Protein AF-A0AAN0NEF0-F1 (afdb_monomer_lite)

Foldseek 3Di:
DDKDKDQVCVVCFPCVCVVVVPDPPDTDRIDMDDDDDPDDDDDDDDDDPVPDDD

Sequence (54 aa):
MGAVYLGSIQNDSQTMIDLLKLPEYTFPLLGIAIGEPDQEPQLKPKLPRSLHAL

Structure (mmCIF, N/CA/C/O backbone):
data_AF-A0AAN0NEF0-F1
#
_entry.id   AF-A0AAN0NEF0-F1
#
loop_
_atom_site.group_PDB
_atom_site.id
_atom_site.type_symbol
_atom_site.label_atom_id
_atom_site.label_alt_id
_atom_site.label_comp_id
_atom_site.label_asym_id
_atom_site.label_entity_id
_atom_site.label_seq_id
_atom_site.pdbx_PDB_ins_code
_atom_site.Cartn_x
_atom_site.Cartn_y
_atom_site.Cartn_z
_atom_site.occupancy
_atom_site.B_iso_or_equiv
_atom_site.auth_seq_id
_atom_site.auth_comp_id
_atom_site.auth_asym_id
_atom_site.auth_atom_id
_atom_site.pdbx_PDB_model_num
ATOM 1 N N . MET A 1 1 ? 12.586 -11.983 -8.951 1.00 89.44 1 MET A N 1
ATOM 2 C CA . MET A 1 1 ? 11.562 -11.414 -8.036 1.00 89.44 1 MET A CA 1
ATOM 3 C C . MET A 1 1 ? 11.341 -9.915 -8.254 1.00 89.44 1 MET A C 1
ATOM 5 O O . MET A 1 1 ? 12.291 -9.141 -8.212 1.00 89.44 1 MET A O 1
ATOM 9 N N . GLY A 1 2 ? 10.095 -9.511 -8.501 1.00 95.19 2 GLY A N 1
ATOM 10 C CA . GLY A 1 2 ? 9.652 -8.126 -8.681 1.00 95.19 2 GLY A CA 1
ATOM 11 C C . GLY A 1 2 ? 8.638 -7.716 -7.615 1.00 95.19 2 GLY A C 1
ATOM 12 O O . GLY A 1 2 ? 8.071 -8.572 -6.933 1.00 95.19 2 GLY A O 1
ATOM 13 N N . ALA A 1 3 ? 8.421 -6.407 -7.468 1.00 96.12 3 ALA A N 1
ATOM 14 C CA . ALA A 1 3 ? 7.464 -5.861 -6.513 1.00 96.12 3 ALA A CA 1
ATOM 15 C C . ALA A 1 3 ? 6.751 -4.611 -7.043 1.00 96.12 3 ALA A C 1
ATOM 17 O O . ALA A 1 3 ? 7.342 -3.805 -7.766 1.00 96.12 3 ALA A O 1
ATOM 18 N N . VAL A 1 4 ? 5.491 -4.432 -6.642 1.00 96.00 4 VAL A N 1
ATOM 19 C CA . VAL A 1 4 ? 4.683 -3.245 -6.955 1.00 96.00 4 VAL A CA 1
ATOM 20 C C . VAL A 1 4 ? 3.966 -2.762 -5.700 1.00 96.00 4 VAL A C 1
ATOM 22 O O . VAL A 1 4 ? 3.275 -3.529 -5.030 1.00 96.00 4 VAL A O 1
ATOM 25 N N . TYR A 1 5 ? 4.115 -1.471 -5.406 1.00 97.06 5 TYR A N 1
ATOM 26 C CA . TYR A 1 5 ? 3.374 -0.793 -4.349 1.00 97.06 5 TYR A CA 1
ATOM 27 C C . TYR A 1 5 ? 1.939 -0.504 -4.789 1.00 97.06 5 TYR A C 1
ATOM 29 O O . TYR A 1 5 ? 1.706 0.067 -5.855 1.00 97.06 5 TYR A O 1
ATOM 37 N N . LEU A 1 6 ? 0.984 -0.854 -3.935 1.00 97.38 6 LEU A N 1
ATOM 38 C CA . LEU A 1 6 ? -0.444 -0.677 -4.152 1.00 97.38 6 LEU A CA 1
ATOM 39 C C . LEU A 1 6 ? -0.967 0.350 -3.147 1.00 97.38 6 LEU A C 1
ATOM 41 O O . LEU A 1 6 ? -1.402 0.001 -2.052 1.00 97.3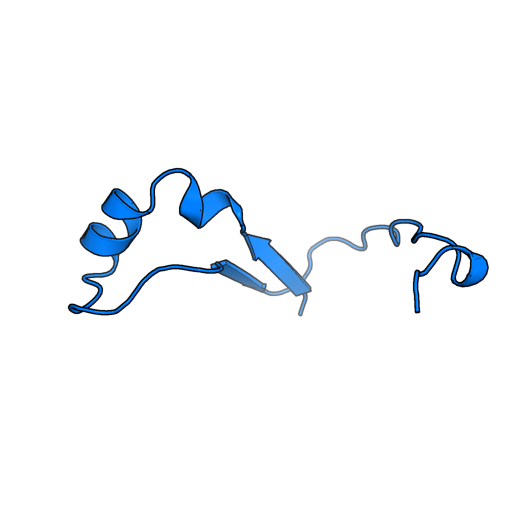8 6 LEU A O 1
ATOM 45 N N . GLY A 1 7 ? -0.911 1.632 -3.516 1.00 96.62 7 GLY A N 1
ATOM 46 C CA . GLY A 1 7 ? -1.554 2.702 -2.740 1.00 96.62 7 GLY A CA 1
ATOM 47 C C . GLY A 1 7 ? -3.084 2.676 -2.848 1.00 96.62 7 GLY A C 1
ATOM 48 O O . GLY A 1 7 ? -3.780 3.190 -1.981 1.00 96.62 7 GLY A O 1
ATOM 49 N N . SER A 1 8 ? -3.612 2.013 -3.881 1.00 96.56 8 SER A N 1
ATOM 50 C CA . SER A 1 8 ? -5.049 1.882 -4.142 1.00 96.56 8 SER A CA 1
ATOM 51 C C . SER A 1 8 ? -5.811 1.094 -3.078 1.00 96.56 8 SER A C 1
ATOM 53 O O . SER A 1 8 ? -7.035 1.166 -3.061 1.00 96.56 8 SER A O 1
ATOM 55 N N . ILE A 1 9 ? -5.130 0.378 -2.175 1.00 96.06 9 ILE A N 1
ATOM 56 C CA . ILE A 1 9 ? -5.801 -0.318 -1.066 1.00 96.06 9 ILE A CA 1
ATOM 57 C C . ILE A 1 9 ? -6.528 0.652 -0.124 1.00 96.06 9 ILE A C 1
ATOM 59 O O . ILE A 1 9 ? -7.450 0.250 0.571 1.00 96.06 9 ILE A O 1
ATOM 63 N N . GLN A 1 10 ? -6.134 1.930 -0.130 1.00 96.50 10 GLN A N 1
ATOM 64 C CA . GLN A 1 10 ? -6.773 2.977 0.664 1.00 96.50 10 GLN A CA 1
ATOM 65 C C . GLN A 1 10 ? -8.025 3.567 -0.002 1.00 96.50 10 GLN A C 1
ATOM 67 O O . GLN A 1 10 ? -8.725 4.356 0.624 1.00 96.50 10 GLN A O 1
ATOM 72 N N . ASN A 1 11 ? -8.330 3.206 -1.257 1.00 97.38 11 ASN A N 1
ATOM 73 C CA . ASN A 1 11 ? -9.545 3.682 -1.929 1.00 97.38 11 ASN A CA 1
ATOM 74 C C . ASN A 1 11 ? -10.816 3.220 -1.197 1.00 97.38 11 ASN A C 1
ATOM 76 O O . ASN A 1 11 ? -11.831 3.908 -1.252 1.00 97.38 11 ASN A O 1
ATOM 80 N N . ASP A 1 12 ? -10.744 2.069 -0.523 1.00 97.38 12 ASP A N 1
ATOM 81 C CA . ASP A 1 12 ? -11.775 1.572 0.385 1.00 97.38 12 ASP A CA 1
ATOM 82 C C . ASP A 1 12 ? -11.128 0.848 1.576 1.00 97.38 12 ASP A C 1
ATOM 84 O O . ASP A 1 12 ? -11.030 -0.382 1.640 1.00 97.38 12 ASP A O 1
ATOM 88 N N . SER A 1 13 ? -10.646 1.643 2.530 1.00 97.19 13 SER A N 1
ATOM 89 C CA . SER A 1 13 ? -9.979 1.117 3.721 1.00 97.19 13 SER A CA 1
ATOM 90 C C . SER A 1 13 ? -10.910 0.309 4.625 1.00 97.19 13 SER A C 1
ATOM 92 O O . SER A 1 13 ? -10.425 -0.598 5.298 1.00 97.19 13 SER A O 1
ATOM 94 N N . GLN A 1 14 ? -12.219 0.598 4.649 1.00 97.69 14 GLN A N 1
ATOM 95 C CA . GLN A 1 14 ? -13.161 -0.132 5.503 1.00 97.69 14 GLN A CA 1
ATOM 96 C C . GLN A 1 14 ? -13.334 -1.566 5.004 1.00 97.69 14 GLN A C 1
ATOM 98 O O . GLN A 1 14 ? -13.161 -2.503 5.781 1.00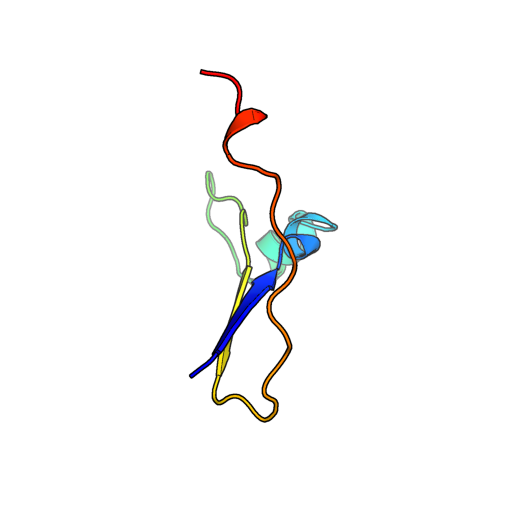 97.69 14 GLN A O 1
ATOM 103 N N . THR A 1 15 ? -13.544 -1.751 3.697 1.00 97.94 15 THR A N 1
ATOM 104 C CA . THR A 1 15 ? -13.606 -3.093 3.103 1.00 97.94 15 THR A CA 1
ATOM 105 C C . THR A 1 15 ? -12.314 -3.879 3.351 1.00 97.94 15 THR A C 1
ATOM 107 O O . THR A 1 15 ? -12.361 -5.082 3.605 1.00 97.94 15 THR A O 1
ATOM 110 N N . MET A 1 16 ? -11.147 -3.224 3.330 1.00 97.88 16 MET A N 1
ATOM 111 C CA . MET A 1 16 ? -9.870 -3.871 3.665 1.00 97.88 16 MET A CA 1
ATOM 112 C C . MET A 1 16 ? -9.753 -4.264 5.138 1.00 97.88 16 MET A C 1
ATOM 114 O O . MET A 1 16 ? -9.279 -5.365 5.428 1.00 97.88 16 MET A O 1
ATOM 118 N N . ILE A 1 17 ? -10.201 -3.405 6.056 1.00 98.38 17 ILE A N 1
ATOM 119 C CA . ILE A 1 17 ? -10.263 -3.702 7.493 1.00 98.38 17 ILE A CA 1
ATOM 120 C C . ILE A 1 17 ? -11.142 -4.929 7.744 1.00 98.38 17 ILE A C 1
ATOM 122 O O . ILE A 1 17 ? -10.703 -5.858 8.424 1.00 98.38 17 ILE A O 1
ATOM 126 N N . ASP A 1 18 ? -12.329 -4.970 7.139 1.00 98.19 18 ASP A N 1
ATOM 127 C CA . ASP A 1 18 ? -13.293 -6.056 7.320 1.00 98.19 18 ASP A CA 1
ATOM 128 C C . ASP A 1 18 ? -12.781 -7.373 6.717 1.00 98.19 18 ASP A C 1
ATOM 130 O O . ASP A 1 18 ? -12.814 -8.422 7.366 1.00 98.19 18 ASP A O 1
ATOM 134 N N . LEU A 1 19 ? -12.251 -7.321 5.488 1.00 97.88 19 LEU A N 1
ATOM 135 C CA . LEU A 1 19 ? -11.735 -8.488 4.769 1.00 97.88 19 LEU A CA 1
ATOM 136 C C . LEU A 1 19 ? -10.566 -9.148 5.509 1.00 97.88 19 LEU A C 1
ATOM 138 O O . LEU A 1 19 ? -10.511 -10.374 5.623 1.00 97.88 19 LEU A O 1
ATOM 142 N N . LEU A 1 20 ? -9.625 -8.336 5.993 1.00 97.56 20 LEU A N 1
ATOM 143 C CA . LEU A 1 20 ? -8.415 -8.809 6.667 1.00 97.56 20 LEU A CA 1
ATOM 144 C C . LEU A 1 20 ? -8.597 -8.962 8.181 1.00 97.56 20 LEU A C 1
ATOM 146 O O . LEU A 1 20 ? -7.687 -9.454 8.847 1.00 97.56 20 LEU A O 1
ATOM 150 N N . LYS A 1 21 ? -9.766 -8.580 8.716 1.00 98.31 21 LYS A N 1
ATOM 151 C CA . LYS A 1 21 ? -10.099 -8.602 10.149 1.00 98.31 21 LYS A CA 1
ATOM 152 C C . LYS A 1 21 ? -9.068 -7.841 10.977 1.00 98.31 21 LYS A C 1
ATOM 154 O O . LYS A 1 21 ? -8.527 -8.356 11.958 1.00 98.31 21 LYS A O 1
ATOM 159 N N . LEU A 1 22 ? -8.762 -6.627 10.531 1.00 98.31 22 LEU A N 1
ATOM 160 C CA . LEU A 1 22 ? -7.757 -5.788 11.163 1.00 98.31 22 LEU A CA 1
ATOM 161 C C . LEU A 1 22 ? -8.204 -5.405 12.592 1.00 98.31 22 LEU A C 1
ATOM 163 O O . LEU A 1 22 ? -9.342 -4.966 12.769 1.00 98.31 22 LEU A O 1
ATOM 167 N N . PRO A 1 23 ? -7.354 -5.591 13.622 1.00 98.38 23 PRO A N 1
ATOM 168 C CA . PRO A 1 23 ? -7.688 -5.224 14.998 1.00 98.38 23 PRO A CA 1
ATOM 169 C C . PRO A 1 23 ? -7.914 -3.721 15.195 1.00 98.38 23 PRO A C 1
ATOM 171 O O . PRO A 1 23 ? -7.513 -2.892 14.375 1.00 98.38 23 PRO A O 1
ATOM 174 N N . GLU A 1 24 ? -8.480 -3.354 16.343 1.00 97.69 24 GLU A N 1
ATOM 175 C CA . GLU A 1 24 ? -8.549 -1.953 16.765 1.00 97.69 24 GLU A CA 1
ATOM 176 C C . GLU A 1 24 ? -7.149 -1.309 16.748 1.00 97.69 24 GLU A C 1
ATOM 178 O O . GLU A 1 24 ? -6.144 -1.960 17.043 1.00 97.69 24 GLU A O 1
ATOM 183 N N . TYR A 1 25 ? -7.086 -0.029 16.375 1.00 97.81 25 TYR A N 1
ATOM 184 C CA . TYR A 1 25 ? -5.841 0.735 16.207 1.00 97.81 25 TYR A CA 1
ATOM 185 C C . TYR A 1 25 ? -4.903 0.229 15.099 1.00 97.81 25 TYR A C 1
ATOM 187 O O . TYR A 1 25 ? -3.712 0.541 15.106 1.00 97.81 25 TYR A O 1
ATOM 195 N N . THR A 1 26 ? -5.427 -0.500 14.109 1.00 98.00 26 THR A N 1
ATOM 196 C CA . THR A 1 26 ? -4.675 -0.868 12.901 1.00 98.00 26 THR A CA 1
ATOM 197 C C . THR A 1 26 ? -5.325 -0.294 11.641 1.00 98.00 26 THR A C 1
ATOM 199 O O . THR A 1 26 ? -6.542 -0.151 11.558 1.00 98.00 26 THR A O 1
ATOM 202 N N . PHE A 1 27 ? -4.502 0.092 10.661 1.00 97.44 27 PHE A N 1
ATOM 203 C CA . PHE A 1 27 ? -4.959 0.716 9.417 1.00 97.44 27 PHE A CA 1
ATOM 204 C C . PHE A 1 27 ? -4.136 0.212 8.220 1.00 97.44 27 PHE A C 1
ATOM 206 O O . PHE A 1 27 ? -2.904 0.148 8.312 1.00 97.44 27 PHE A O 1
ATOM 213 N N . PRO A 1 28 ? -4.772 -0.126 7.085 1.00 97.00 28 PRO A N 1
ATOM 214 C CA . PRO A 1 28 ? -4.077 -0.633 5.908 1.00 97.00 28 PRO A CA 1
ATOM 215 C C . PRO A 1 28 ? -3.433 0.511 5.108 1.00 97.00 28 PRO A C 1
ATOM 217 O O . PRO A 1 28 ? -4.054 1.121 4.243 1.00 97.00 28 PRO A O 1
ATOM 220 N N . LEU A 1 29 ? -2.160 0.801 5.387 1.00 96.62 29 LEU A N 1
ATOM 221 C CA . LEU A 1 29 ? -1.443 1.915 4.755 1.00 96.62 29 LEU A CA 1
ATOM 222 C C . LEU A 1 29 ? -0.969 1.607 3.325 1.00 96.62 29 LEU A C 1
ATOM 224 O O . LEU A 1 29 ? -1.075 2.447 2.433 1.00 96.62 29 LEU A O 1
ATOM 228 N N . LEU A 1 30 ? -0.394 0.427 3.096 1.00 97.06 30 LEU A N 1
ATOM 229 C CA . LEU A 1 30 ? 0.240 0.091 1.821 1.00 97.06 30 LEU A CA 1
ATOM 230 C C . LEU A 1 30 ? 0.124 -1.399 1.510 1.00 97.06 30 LEU A C 1
ATOM 232 O O . LEU A 1 30 ? 0.412 -2.234 2.363 1.00 97.06 30 LEU A O 1
ATOM 236 N N . GLY A 1 31 ? -0.243 -1.724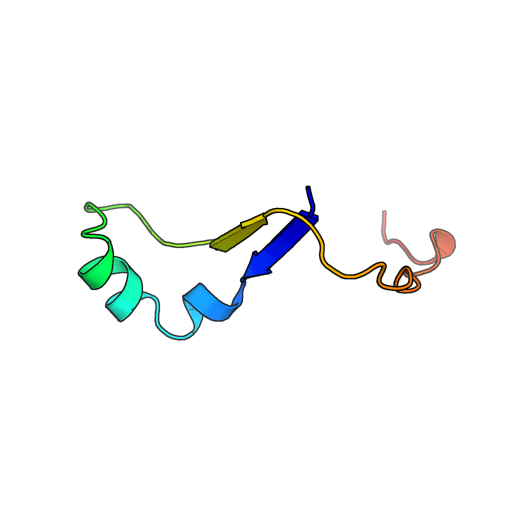 0.270 1.00 96.75 31 GLY A N 1
ATOM 237 C CA . GLY A 1 31 ? -0.168 -3.084 -0.255 1.00 96.75 31 GLY A CA 1
ATOM 238 C C . GLY A 1 31 ? 1.125 -3.290 -1.039 1.00 96.75 31 GLY A C 1
ATOM 239 O O . GLY A 1 31 ? 1.631 -2.356 -1.665 1.00 96.75 31 GLY A O 1
ATOM 240 N N . ILE A 1 32 ? 1.656 -4.511 -1.032 1.00 97.50 32 ILE A N 1
ATOM 241 C CA . ILE A 1 32 ? 2.813 -4.887 -1.852 1.00 97.50 32 ILE A CA 1
ATOM 242 C C . ILE A 1 32 ? 2.497 -6.207 -2.549 1.00 97.50 32 ILE A C 1
ATOM 244 O O . ILE A 1 32 ? 2.310 -7.228 -1.892 1.00 97.50 32 ILE A O 1
ATOM 248 N N . ALA A 1 33 ? 2.456 -6.187 -3.879 1.00 96.19 33 ALA A N 1
ATOM 249 C CA . ALA A 1 33 ? 2.460 -7.408 -4.676 1.00 96.19 33 ALA A CA 1
ATOM 250 C C . ALA A 1 33 ? 3.913 -7.834 -4.916 1.00 96.19 33 ALA A C 1
ATOM 252 O O . ALA A 1 33 ? 4.715 -7.004 -5.345 1.00 96.19 33 ALA A O 1
ATOM 253 N N . ILE A 1 34 ? 4.245 -9.098 -4.641 1.00 97.38 34 ILE A N 1
ATOM 254 C CA . ILE A 1 34 ? 5.583 -9.682 -4.821 1.00 97.38 34 ILE A CA 1
ATOM 255 C C . ILE A 1 34 ? 5.441 -10.971 -5.632 1.00 97.38 34 ILE A C 1
ATOM 257 O O . ILE A 1 34 ? 4.535 -11.761 -5.370 1.00 97.38 34 ILE A O 1
ATOM 261 N N . GLY A 1 35 ? 6.330 -11.201 -6.597 1.00 96.44 35 GLY A N 1
ATOM 262 C CA . GLY A 1 35 ? 6.305 -12.416 -7.413 1.00 96.44 35 GLY A CA 1
ATOM 263 C C . GLY A 1 35 ? 7.484 -12.524 -8.370 1.00 96.44 35 GLY A C 1
ATOM 264 O O . GLY A 1 35 ? 8.407 -11.707 -8.324 1.00 96.44 35 GLY A O 1
ATOM 265 N N . GLU A 1 36 ? 7.464 -13.529 -9.241 1.00 97.31 36 GLU A N 1
ATOM 266 C CA . GLU A 1 36 ? 8.467 -13.653 -10.297 1.00 97.31 36 GLU A CA 1
ATOM 267 C C . GLU A 1 36 ? 8.105 -12.742 -11.486 1.00 97.31 36 GLU A C 1
ATOM 269 O O . GLU A 1 36 ? 6.957 -12.781 -11.933 1.00 97.31 36 GLU A O 1
ATOM 274 N N . PRO A 1 37 ? 9.012 -11.864 -11.961 1.00 95.69 37 PRO A N 1
ATOM 275 C CA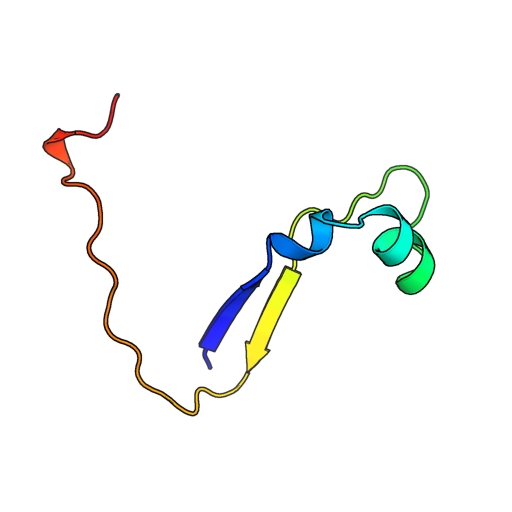 . PRO A 1 37 ? 8.722 -10.972 -13.076 1.00 95.69 37 PRO A CA 1
ATOM 276 C C . PRO A 1 37 ? 8.541 -11.758 -14.372 1.00 95.69 37 PRO A C 1
ATOM 278 O O . PRO A 1 37 ? 9.386 -12.569 -14.726 1.00 95.69 37 PRO A O 1
ATOM 281 N N . ASP A 1 38 ? 7.486 -11.437 -15.111 1.00 95.50 38 ASP A N 1
ATOM 282 C CA . ASP A 1 38 ? 7.266 -11.918 -16.483 1.00 95.50 38 ASP A CA 1
ATOM 283 C C . ASP A 1 38 ? 7.626 -10.840 -17.530 1.00 95.50 38 ASP A C 1
ATOM 285 O O . ASP A 1 38 ? 7.381 -10.972 -18.725 1.00 95.50 38 ASP A O 1
ATOM 289 N N . GLN A 1 39 ? 8.161 -9.703 -17.072 1.00 94.38 39 GLN A N 1
ATOM 290 C CA . GLN A 1 39 ? 8.490 -8.547 -17.904 1.00 94.38 39 GLN A CA 1
ATOM 291 C C . GLN A 1 39 ? 9.699 -7.791 -17.349 1.00 94.38 39 GLN A C 1
ATOM 293 O O . GLN A 1 39 ? 9.930 -7.761 -16.138 1.00 94.38 39 GLN A O 1
ATOM 298 N N . GLU A 1 40 ? 10.398 -7.086 -18.241 1.00 94.31 40 GLU A N 1
ATOM 299 C CA . GLU A 1 40 ? 11.492 -6.164 -17.919 1.00 94.31 40 GLU A CA 1
ATOM 300 C C . GLU A 1 40 ? 11.076 -4.714 -18.237 1.00 94.31 40 GLU A C 1
ATOM 302 O O . GLU A 1 40 ? 11.364 -4.191 -19.317 1.00 94.31 40 GLU A O 1
ATOM 307 N N . PRO A 1 41 ? 10.333 -4.041 -17.340 1.00 92.69 41 PRO A N 1
ATOM 308 C CA . PRO A 1 41 ? 9.864 -2.686 -17.591 1.00 92.69 41 PRO A CA 1
ATOM 309 C C . PRO A 1 41 ? 11.018 -1.677 -17.590 1.00 92.69 41 PRO A C 1
ATOM 311 O O . PRO A 1 41 ? 11.930 -1.730 -16.764 1.00 92.69 41 PRO A O 1
ATOM 314 N N . GLN A 1 42 ? 10.925 -0.680 -18.469 1.00 95.75 42 GLN A N 1
ATOM 315 C CA . GLN A 1 42 ? 11.876 0.429 -18.512 1.00 95.75 42 GLN A CA 1
ATOM 316 C C . GLN A 1 42 ? 11.867 1.263 -17.219 1.00 95.75 42 GLN A C 1
ATOM 318 O O . GLN A 1 42 ? 10.826 1.485 -16.590 1.00 95.75 42 GLN A O 1
ATOM 323 N N . LEU A 1 43 ? 13.033 1.798 -16.853 1.00 94.25 43 LEU A N 1
ATOM 324 C CA . LEU A 1 43 ? 13.162 2.686 -15.702 1.00 94.25 43 LEU A CA 1
ATOM 325 C C . LEU A 1 43 ? 12.463 4.025 -15.967 1.00 94.25 43 LEU A C 1
ATOM 327 O O . LEU A 1 43 ? 12.765 4.729 -16.929 1.00 94.25 43 LEU A O 1
ATOM 331 N N . LYS A 1 44 ? 11.545 4.406 -15.072 1.00 94.06 44 LYS A N 1
ATOM 332 C CA . LYS A 1 44 ? 10.872 5.711 -15.133 1.00 94.06 44 LYS A CA 1
ATOM 333 C C . LYS A 1 44 ? 11.868 6.835 -14.795 1.00 94.06 44 LYS A C 1
ATOM 335 O O . LYS A 1 44 ? 12.462 6.770 -13.711 1.00 94.06 44 LYS A O 1
ATOM 340 N N . PRO A 1 45 ? 12.007 7.876 -15.643 1.00 95.31 45 PRO A N 1
ATOM 341 C CA . PRO A 1 45 ? 12.821 9.048 -15.332 1.00 95.31 45 PRO A CA 1
ATOM 342 C C . PRO A 1 45 ? 12.426 9.669 -13.986 1.00 95.31 45 PRO A C 1
ATOM 344 O O . PRO A 1 45 ? 11.247 9.712 -13.630 1.00 95.31 45 PRO A O 1
ATOM 347 N N . LYS A 1 46 ? 13.418 10.127 -13.220 1.00 94.38 46 LYS A N 1
ATOM 348 C CA . LYS A 1 46 ? 13.227 10.790 -11.921 1.00 94.38 46 LYS A CA 1
ATOM 349 C C . LYS A 1 46 ? 13.489 12.287 -12.053 1.00 94.38 46 LYS A C 1
ATOM 351 O O . LYS A 1 46 ? 14.135 12.718 -13.006 1.00 94.38 46 LYS A O 1
ATOM 356 N N . LEU A 1 47 ? 13.003 13.064 -11.087 1.00 94.44 47 LEU A N 1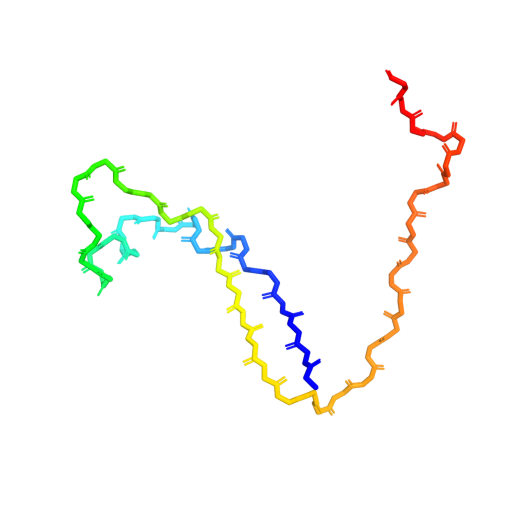
ATOM 357 C CA . LEU A 1 47 ? 13.335 14.484 -11.006 1.00 94.44 47 LEU A CA 1
ATOM 358 C C . LEU A 1 47 ? 14.863 14.672 -10.903 1.00 94.44 47 LEU A C 1
ATOM 360 O O . LEU A 1 47 ? 15.526 13.897 -10.205 1.00 94.44 47 LEU A O 1
ATOM 364 N N . PRO A 1 48 ? 15.434 15.676 -11.595 1.00 94.25 48 PRO A N 1
ATOM 365 C CA . PRO A 1 48 ? 16.827 16.057 -11.420 1.00 94.25 48 PRO A CA 1
ATOM 366 C C . PRO A 1 48 ? 17.134 16.386 -9.959 1.00 94.25 48 PRO A C 1
ATOM 368 O O . PRO A 1 48 ? 16.398 17.132 -9.315 1.00 94.25 48 PRO A O 1
ATOM 371 N N . ARG A 1 49 ? 18.270 15.892 -9.456 1.00 91.44 49 ARG A N 1
ATOM 372 C CA . ARG A 1 49 ? 18.691 16.118 -8.061 1.00 91.44 49 ARG A CA 1
ATOM 373 C C . ARG A 1 49 ? 18.834 17.597 -7.699 1.00 91.44 49 ARG A C 1
ATOM 375 O O . ARG A 1 49 ? 18.657 17.947 -6.542 1.00 91.44 49 ARG A O 1
ATOM 382 N N . SER A 1 50 ? 19.123 18.455 -8.676 1.00 93.88 50 SER A N 1
ATOM 383 C CA . SER A 1 50 ? 19.213 19.907 -8.493 1.00 93.88 50 SER A CA 1
ATOM 384 C C . SER A 1 50 ? 17.895 20.566 -8.072 1.00 93.88 50 SER A C 1
ATOM 386 O O . SER A 1 50 ? 17.923 21.695 -7.600 1.00 93.88 50 SER A O 1
ATOM 388 N N . LEU A 1 51 ? 16.755 19.889 -8.251 1.00 91.69 51 LEU A N 1
ATOM 389 C CA . LEU A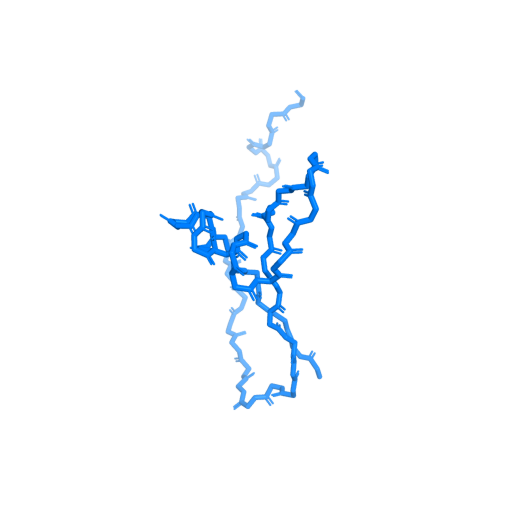 1 51 ? 15.425 20.400 -7.909 1.00 91.69 51 LEU A CA 1
ATOM 390 C C . LEU A 1 51 ? 14.900 19.878 -6.565 1.00 91.69 51 LEU A C 1
ATOM 392 O O . LEU A 1 51 ? 13.777 20.201 -6.187 1.00 91.69 51 LEU A O 1
ATOM 396 N N . HIS A 1 52 ? 15.659 19.046 -5.852 1.00 88.75 52 HIS A N 1
ATOM 397 C CA . HIS A 1 52 ? 15.241 18.572 -4.535 1.00 88.75 52 HIS A CA 1
ATOM 398 C C . HIS A 1 52 ? 15.381 19.724 -3.524 1.00 88.75 52 HIS A C 1
ATOM 400 O O . HIS A 1 52 ? 16.467 20.285 -3.387 1.00 88.75 52 HIS A O 1
ATOM 406 N N . ALA A 1 53 ? 14.293 20.096 -2.839 1.00 77.56 53 ALA A N 1
ATOM 407 C CA . ALA A 1 53 ? 14.354 21.050 -1.732 1.00 77.56 53 ALA A CA 1
ATOM 408 C C . ALA A 1 53 ? 15.130 20.421 -0.559 1.00 77.56 53 ALA A C 1
ATOM 410 O O . ALA A 1 53 ? 14.895 19.253 -0.240 1.00 77.56 53 ALA A O 1
ATOM 411 N N . LEU A 1 54 ? 16.077 21.181 0.007 1.00 66.00 54 LEU A N 1
ATOM 412 C CA . LEU A 1 54 ? 16.841 20.811 1.206 1.00 66.00 54 LEU A CA 1
ATOM 413 C C . LEU A 1 54 ? 15.945 20.766 2.446 1.00 66.00 54 LEU A C 1
ATOM 415 O O . LEU A 1 54 ? 15.080 21.664 2.566 1.00 66.00 54 LEU A O 1
#

pLDDT: mean 95.13, std 5.17, range [66.0, 98.38]

Secondary structure (DSSP, 8-state):
-EEEEEGGGGGGHHHHHHHHTPPTT-----EEEEE--S--PPPPP---GGG---

Radius of gyration: 16.47 Å; chains: 1; bounding box: 33×35×35 Å